Protein AF-A0A2V9ZFT3-F1 (afdb_monomer)

Solvent-accessible surface area (backbone atoms only — not comparable to full-atom values): 4868 Å² total; per-residue (Å²):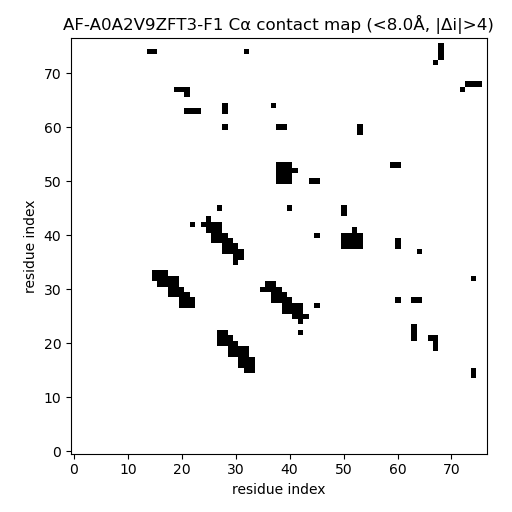 137,90,84,84,83,80,66,100,72,77,67,86,66,62,96,54,62,56,73,54,71,51,70,80,83,60,37,32,37,38,32,33,44,78,77,70,48,71,37,20,28,50,53,97,49,55,87,47,82,87,55,64,48,30,88,83,38,50,71,57,40,50,53,48,52,49,51,51,40,73,75,41,60,81,73,77,115

pLDDT: mean 82.14, std 15.99, range [41.53, 94.81]

Foldseek 3Di:
DDDDDDPPPPPPDPPQADKDWDDPPQWIWIAHSVVRDIAIGGPVCVVVPPDGCCVVPVVVNVVRVVVRCVVVVVSPD

Secondary structure (DSSP, 8-state):
-------TT-----TTSSEEEEE-SSEEEEEETTTTEEEEEEGGGTT-TT---TTT-HHHHHHHHHHHHHH-GGGG-

Mean predicted aligned error: 8.45 Å

Nearest PDB structures (foldseek):
  6ust-assembly1_D-3  TM=8.238E-01  e=3.982E-02  Hungatella hathewayi
  7stv-assembly1_A-2  TM=8.199E-01  e=6.662E-02  Pedobacter yulinensis
  7all-assembly1_A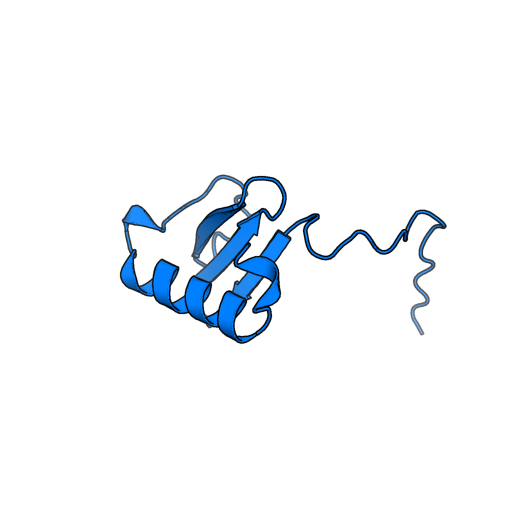AA  TM=7.995E-01  e=6.247E-02  Bacteroides thetaiotaomicron VPI-5482
  7stt-assembly1_A  TM=8.150E-01  e=1.640E-01  Pedobacter yulinensis
  6uss-assembly1_B  TM=8.130E-01  e=1.640E-01  Bacteroides fragilis CAG:558

Sequence (77 aa):
AFTQYFENNSRFRPLHHGTVGVIDGSYQYVIDLETNKGSLRPLNEAQIWNIDRSAENPARAEALRAAIYSRFPELKH

Structure (mmCIF, N/CA/C/O backbone):
data_AF-A0A2V9ZFT3-F1
#
_entry.id   AF-A0A2V9ZFT3-F1
#
loop_
_atom_site.group_PDB
_atom_site.id
_atom_site.type_symbol
_atom_site.label_atom_id
_atom_site.label_alt_id
_atom_site.label_comp_id
_atom_site.label_asym_id
_atom_site.label_entity_id
_atom_site.label_seq_id
_atom_site.pdbx_PDB_ins_code
_atom_site.Cartn_x
_atom_site.Cartn_y
_atom_site.Cartn_z
_atom_site.occupancy
_atom_site.B_iso_or_equiv
_atom_site.auth_seq_id
_atom_site.auth_comp_id
_atom_site.auth_asym_id
_atom_site.auth_atom_id
_atom_site.pdbx_PDB_model_num
ATOM 1 N N . ALA A 1 1 ? 17.128 -14.049 25.983 1.00 46.59 1 ALA A N 1
ATOM 2 C CA . ALA A 1 1 ? 15.826 -13.381 25.784 1.00 46.59 1 ALA A CA 1
ATOM 3 C C . ALA A 1 1 ? 16.093 -11.903 25.522 1.00 46.59 1 ALA A C 1
ATOM 5 O O . ALA A 1 1 ? 16.941 -11.351 26.210 1.00 46.59 1 ALA A O 1
ATOM 6 N N . PHE A 1 2 ? 15.463 -11.300 24.511 1.00 41.53 2 PHE A N 1
ATOM 7 C CA . PHE A 1 2 ? 15.577 -9.864 24.228 1.00 41.53 2 PHE A CA 1
ATOM 8 C C . PHE A 1 2 ? 14.313 -9.175 24.745 1.00 41.53 2 PHE A C 1
ATOM 10 O O . PHE A 1 2 ? 13.210 -9.585 24.391 1.00 41.53 2 PHE A O 1
ATOM 17 N N . THR A 1 3 ? 14.481 -8.170 25.601 1.00 49.31 3 THR A N 1
ATOM 18 C CA . THR A 1 3 ? 13.381 -7.393 26.179 1.00 49.31 3 THR A CA 1
ATOM 19 C C . THR A 1 3 ? 13.454 -5.984 25.610 1.00 49.31 3 THR A C 1
ATOM 21 O O . THR A 1 3 ? 14.402 -5.253 25.890 1.00 49.31 3 THR A O 1
ATOM 24 N N . GLN A 1 4 ? 12.467 -5.616 24.795 1.00 50.53 4 GLN A N 1
ATOM 25 C CA . GLN A 1 4 ? 12.308 -4.263 24.273 1.00 50.53 4 GLN A CA 1
ATOM 26 C C . GLN A 1 4 ? 11.380 -3.481 25.205 1.00 50.53 4 GLN A C 1
ATOM 28 O O . GLN A 1 4 ? 10.233 -3.869 25.417 1.00 50.53 4 GLN A O 1
ATOM 33 N N . TYR A 1 5 ? 11.881 -2.383 25.767 1.00 56.47 5 TYR A N 1
ATOM 34 C CA . TYR A 1 5 ? 11.086 -1.455 26.564 1.00 56.47 5 TYR A CA 1
ATOM 35 C C . TYR A 1 5 ? 10.546 -0.367 25.635 1.00 56.47 5 TYR A C 1
ATOM 37 O O . TYR A 1 5 ? 11.319 0.389 25.049 1.00 56.47 5 TYR A O 1
ATOM 45 N N . PHE A 1 6 ? 9.226 -0.306 25.463 1.00 51.59 6 PHE A N 1
ATOM 46 C CA . PHE A 1 6 ? 8.589 0.799 24.753 1.00 51.59 6 PHE A CA 1
ATOM 47 C C . PHE A 1 6 ? 8.461 1.988 25.712 1.00 51.59 6 PHE A C 1
ATOM 49 O O . PHE A 1 6 ? 7.860 1.862 26.778 1.00 51.59 6 PHE A O 1
ATOM 56 N N . GLU A 1 7 ? 9.037 3.137 25.351 1.00 50.72 7 GLU A N 1
ATOM 57 C CA . GLU A 1 7 ? 8.832 4.381 26.095 1.00 50.7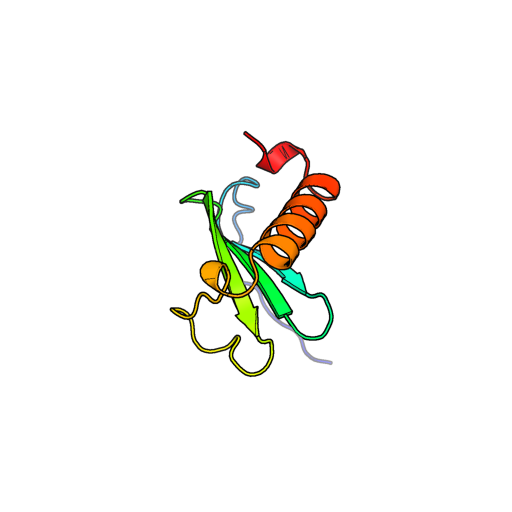2 7 GLU A CA 1
ATOM 58 C C . GLU A 1 7 ? 7.350 4.791 26.089 1.00 50.72 7 GLU A C 1
ATOM 60 O O . GLU A 1 7 ? 6.585 4.449 25.179 1.00 50.72 7 GLU A O 1
ATOM 65 N N . ASN A 1 8 ? 6.960 5.575 27.100 1.00 51.44 8 ASN A N 1
ATOM 66 C CA . ASN A 1 8 ? 5.612 6.097 27.361 1.00 51.44 8 ASN A CA 1
ATOM 67 C C . ASN A 1 8 ? 5.147 7.148 26.319 1.00 51.44 8 ASN A C 1
ATOM 69 O O . ASN A 1 8 ? 4.550 8.165 26.654 1.00 51.44 8 ASN A O 1
ATOM 73 N N . ASN A 1 9 ? 5.460 6.915 25.044 1.00 48.84 9 ASN A N 1
ATOM 74 C CA . ASN A 1 9 ? 5.021 7.657 23.865 1.00 48.84 9 ASN A CA 1
ATOM 75 C C . ASN A 1 9 ? 4.129 6.809 22.944 1.00 48.84 9 ASN A C 1
ATOM 77 O O . ASN A 1 9 ? 3.663 7.307 21.919 1.00 48.84 9 ASN A O 1
ATOM 81 N N . SER A 1 10 ? 3.838 5.555 23.313 1.00 47.12 10 SER A N 1
ATOM 82 C CA . SER A 1 10 ? 2.872 4.699 22.609 1.00 47.12 10 SER A CA 1
ATOM 83 C C . SER A 1 10 ? 1.434 5.143 22.887 1.00 47.12 10 SER A C 1
ATOM 85 O O . SER A 1 10 ? 0.626 4.415 23.458 1.00 47.12 10 SER A O 1
ATOM 87 N N . ARG A 1 11 ? 1.088 6.368 22.484 1.00 51.50 11 ARG A N 1
ATOM 88 C CA . ARG A 1 11 ? -0.311 6.712 22.247 1.00 51.50 11 ARG A CA 1
ATOM 89 C C . ARG A 1 11 ? -0.714 5.973 20.985 1.00 51.50 11 ARG A C 1
ATOM 91 O O . ARG A 1 11 ? -0.163 6.248 19.920 1.00 51.50 11 ARG A O 1
ATOM 98 N N . PHE A 1 12 ? -1.646 5.036 21.118 1.00 52.16 12 PHE A N 1
ATOM 99 C CA . PHE A 1 12 ? -2.319 4.430 19.977 1.00 52.16 12 PHE A CA 1
ATOM 100 C C . PHE A 1 12 ? -2.970 5.577 19.200 1.00 52.16 12 PHE A C 1
ATOM 102 O O . PHE A 1 12 ? -3.956 6.164 19.650 1.00 52.16 12 PHE A O 1
ATOM 109 N N . ARG A 1 13 ? -2.328 6.013 18.112 1.00 53.62 13 ARG A N 1
ATOM 110 C CA . ARG A 1 13 ? -2.885 7.077 17.284 1.00 53.62 13 ARG A CA 1
ATOM 111 C C . ARG A 1 13 ? -4.104 6.507 16.553 1.00 53.62 13 ARG A C 1
ATOM 113 O O . ARG A 1 13 ? -4.125 5.306 16.274 1.00 53.62 13 ARG A O 1
ATOM 120 N N . PRO A 1 14 ? -5.122 7.333 16.265 1.00 60.97 14 PRO A N 1
ATOM 121 C CA . PRO A 1 14 ? -6.223 6.929 15.405 1.00 60.97 14 PRO A CA 1
ATOM 122 C C . PRO A 1 14 ? -5.697 6.291 14.120 1.00 60.97 14 PRO A C 1
ATOM 124 O O . PRO A 1 14 ? -4.619 6.655 13.648 1.00 60.97 14 PRO A O 1
ATOM 127 N N . LEU A 1 15 ? -6.492 5.394 13.541 1.00 65.31 15 LEU A N 1
ATOM 128 C CA . LEU A 1 15 ? -6.165 4.591 12.358 1.00 65.31 15 LEU A CA 1
ATOM 129 C C . LEU A 1 15 ? -5.717 5.414 11.129 1.00 65.31 15 LEU A C 1
ATOM 131 O O . LEU A 1 15 ? -5.215 4.837 10.181 1.00 65.31 15 LEU A O 1
ATOM 135 N N . HIS A 1 16 ? -5.849 6.745 11.170 1.00 70.81 16 HIS A N 1
ATOM 136 C CA . HIS A 1 16 ? -5.491 7.712 10.127 1.00 70.81 16 HIS A CA 1
ATOM 137 C C . HIS A 1 16 ? -4.102 8.360 10.291 1.00 70.81 16 HIS A C 1
ATOM 139 O O . HIS A 1 16 ? -3.798 9.325 9.599 1.00 70.81 16 HIS A O 1
ATOM 145 N N . HIS A 1 17 ? -3.255 7.887 11.210 1.00 80.06 17 HIS A N 1
ATOM 146 C CA . HIS A 1 17 ? -1.904 8.432 11.377 1.00 80.06 17 HIS A CA 1
ATOM 147 C C . HIS A 1 17 ? -0.816 7.430 11.007 1.00 80.06 17 HIS A C 1
ATOM 149 O O . HIS A 1 17 ? -0.827 6.285 11.457 1.00 80.06 17 HIS A O 1
ATOM 155 N N . GLY A 1 18 ? 0.189 7.915 10.277 1.00 84.56 18 GLY A N 1
ATOM 156 C CA . GLY A 1 18 ? 1.370 7.149 9.896 1.00 84.56 18 GLY A CA 1
ATOM 157 C C . GLY A 1 18 ? 1.278 6.594 8.480 1.00 84.56 18 GLY A C 1
ATOM 158 O O . GLY A 1 18 ? 0.785 7.258 7.572 1.00 84.56 18 GLY A O 1
ATOM 159 N N . THR A 1 19 ? 1.796 5.383 8.286 1.00 88.38 19 THR A N 1
ATOM 160 C CA . THR A 1 19 ? 1.821 4.725 6.978 1.00 88.38 19 THR A CA 1
ATOM 161 C C . THR A 1 19 ? 1.274 3.311 7.076 1.00 88.38 19 THR A C 1
ATOM 163 O O . THR A 1 19 ? 1.504 2.605 8.059 1.00 88.38 19 THR A O 1
ATOM 166 N N . VAL A 1 20 ? 0.567 2.886 6.036 1.00 89.88 20 VAL A N 1
ATOM 167 C CA . VAL A 1 20 ? 0.149 1.496 5.844 1.00 89.88 20 VAL A CA 1
ATOM 168 C C . VAL A 1 20 ? 0.711 1.009 4.522 1.00 89.88 20 VAL A C 1
ATOM 170 O O . VAL A 1 20 ? 0.751 1.761 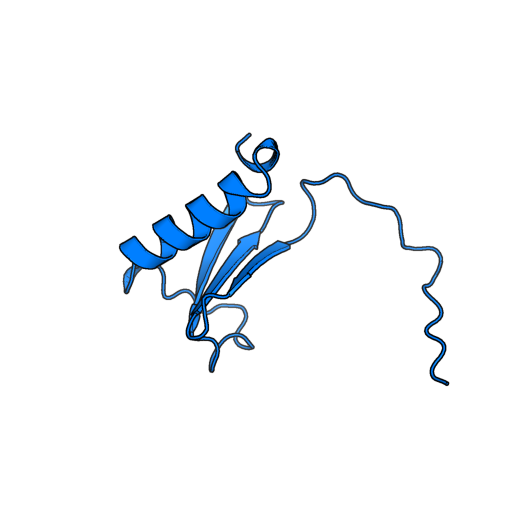3.552 1.00 89.88 20 VAL A O 1
ATOM 173 N N . GLY A 1 21 ? 1.150 -0.242 4.455 1.00 91.56 21 GLY A N 1
ATOM 174 C CA . GLY A 1 21 ? 1.647 -0.785 3.204 1.00 91.56 21 GLY A CA 1
ATOM 175 C C . GLY A 1 21 ? 1.424 -2.275 3.052 1.00 91.56 21 GLY A C 1
ATOM 176 O O . GLY A 1 21 ? 1.189 -2.994 4.021 1.00 91.56 21 GLY A O 1
ATOM 177 N N . VAL A 1 22 ? 1.506 -2.722 1.805 1.00 93.44 22 VAL A N 1
ATOM 178 C CA . VAL A 1 22 ? 1.398 -4.123 1.400 1.00 93.44 22 VAL A CA 1
ATOM 179 C C . VAL A 1 22 ? 2.578 -4.474 0.504 1.00 93.44 22 VAL A C 1
ATOM 181 O O . VAL A 1 22 ? 3.058 -3.633 -0.255 1.00 93.44 22 VAL A O 1
ATOM 184 N N . ILE A 1 23 ? 3.055 -5.710 0.613 1.00 93.19 23 ILE A N 1
ATOM 185 C CA . ILE A 1 23 ? 4.163 -6.244 -0.180 1.00 93.19 23 ILE A CA 1
ATOM 186 C C . ILE A 1 23 ? 3.636 -7.440 -0.975 1.00 93.19 23 ILE A C 1
ATOM 188 O O . ILE A 1 23 ? 3.013 -8.326 -0.393 1.00 93.19 23 ILE A O 1
ATOM 192 N N . ASP A 1 24 ? 3.896 -7.477 -2.282 1.00 88.31 24 ASP A N 1
ATOM 193 C CA . ASP A 1 24 ? 3.504 -8.577 -3.185 1.00 88.31 24 ASP A CA 1
ATOM 194 C C . ASP A 1 24 ? 4.688 -9.449 -3.636 1.00 88.31 24 ASP A C 1
ATOM 196 O O . ASP A 1 24 ? 4.613 -10.194 -4.610 1.00 88.31 24 ASP A O 1
ATOM 200 N N . GLY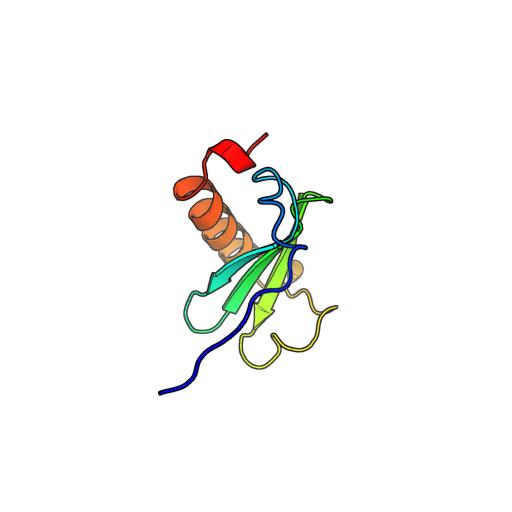 A 1 25 ? 5.794 -9.355 -2.898 1.00 88.44 25 GLY A N 1
ATOM 201 C CA . GLY A 1 25 ? 7.037 -10.088 -3.117 1.00 88.44 25 GLY A CA 1
ATOM 202 C C . GLY A 1 25 ? 8.089 -9.250 -3.835 1.00 88.44 25 GLY A C 1
ATOM 203 O O . GLY A 1 25 ? 9.215 -9.158 -3.355 1.00 88.44 25 GLY A O 1
ATOM 204 N N . SER A 1 26 ? 7.734 -8.601 -4.946 1.00 92.38 26 SER A N 1
ATOM 205 C CA . SER A 1 26 ? 8.677 -7.765 -5.711 1.00 92.38 26 SER A CA 1
ATOM 206 C C . SER A 1 26 ? 8.466 -6.271 -5.503 1.00 92.38 26 SER A C 1
ATOM 208 O O . SER A 1 26 ? 9.398 -5.496 -5.714 1.00 92.38 26 SER A O 1
ATOM 210 N N . TYR A 1 27 ? 7.268 -5.860 -5.091 1.00 93.62 27 TYR A N 1
ATOM 211 C CA . TYR A 1 27 ? 6.924 -4.468 -4.861 1.00 93.62 27 TYR A CA 1
ATOM 212 C C . TYR A 1 27 ? 6.298 -4.282 -3.486 1.00 93.62 27 TYR A C 1
ATOM 214 O O . TYR A 1 27 ? 5.681 -5.177 -2.910 1.00 93.62 27 TYR A O 1
ATOM 222 N N . GLN A 1 28 ? 6.459 -3.071 -2.978 1.00 93.88 28 GLN A N 1
ATOM 223 C CA . GLN A 1 28 ? 5.777 -2.547 -1.818 1.00 93.88 28 GLN A CA 1
ATOM 224 C C . GLN A 1 28 ? 4.924 -1.364 -2.267 1.00 93.88 28 GLN A C 1
ATOM 226 O O . GLN A 1 28 ? 5.411 -0.470 -2.955 1.00 93.88 28 GLN A O 1
ATOM 231 N N . TYR A 1 29 ? 3.666 -1.328 -1.848 1.00 94.19 29 TYR A N 1
ATOM 232 C CA . TYR A 1 29 ? 2.834 -0.136 -1.952 1.00 94.19 29 TYR A CA 1
ATOM 233 C C . TYR A 1 29 ? 2.609 0.429 -0.558 1.00 94.19 29 TYR A C 1
ATOM 235 O O . TYR A 1 29 ? 2.248 -0.324 0.345 1.00 94.19 29 TYR A O 1
ATOM 243 N N . VAL A 1 30 ? 2.841 1.727 -0.374 1.00 92.25 30 VAL A N 1
ATOM 244 C CA . VAL A 1 30 ? 2.692 2.416 0.915 1.00 92.25 30 VAL A CA 1
ATOM 245 C C . VAL A 1 30 ? 1.780 3.615 0.738 1.00 92.25 30 VAL A C 1
ATOM 247 O O . VAL A 1 30 ? 1.985 4.394 -0.185 1.00 92.25 30 VAL A O 1
ATOM 250 N N . ILE A 1 31 ? 0.805 3.768 1.628 1.00 91.62 31 ILE A N 1
ATOM 251 C CA . ILE A 1 31 ? -0.058 4.939 1.741 1.00 91.62 31 ILE A CA 1
ATOM 252 C C . ILE A 1 31 ? 0.362 5.710 2.986 1.00 91.62 31 ILE A C 1
ATOM 254 O O . ILE A 1 31 ? 0.395 5.156 4.087 1.00 91.62 31 ILE A O 1
ATOM 258 N N . ASP A 1 32 ? 0.675 6.985 2.802 1.00 90.12 32 ASP A N 1
ATOM 259 C CA . ASP A 1 32 ? 0.756 7.961 3.877 1.00 90.12 32 ASP A CA 1
ATOM 260 C C . ASP A 1 32 ? -0.667 8.361 4.270 1.00 90.12 32 ASP A C 1
ATOM 262 O O . ASP A 1 32 ? -1.418 8.892 3.455 1.00 90.12 32 ASP A O 1
ATOM 266 N N . LEU A 1 33 ? -1.059 8.044 5.500 1.00 88.69 33 LEU A N 1
ATOM 267 C CA . LEU A 1 33 ? -2.432 8.198 5.980 1.00 88.69 33 LEU A CA 1
ATOM 268 C C . LEU A 1 33 ? -2.784 9.652 6.307 1.00 88.69 33 LEU A C 1
ATOM 270 O O . LEU A 1 33 ? -3.959 10.004 6.329 1.00 88.69 33 LEU A O 1
ATOM 274 N N . GLU A 1 34 ? -1.777 10.503 6.514 1.00 88.25 34 GLU A N 1
ATOM 275 C CA . GLU A 1 34 ? -1.974 11.925 6.805 1.00 88.25 34 GLU A CA 1
ATOM 276 C C . GLU A 1 34 ? -2.240 12.722 5.519 1.00 88.25 34 GLU A C 1
ATOM 278 O O . GLU A 1 34 ? -3.023 13.670 5.516 1.00 88.25 34 GLU A O 1
ATOM 283 N N . THR A 1 35 ? -1.616 12.327 4.407 1.00 88.19 35 THR A N 1
ATOM 284 C CA . THR A 1 35 ? -1.750 12.980 3.092 1.00 88.19 35 THR A CA 1
ATOM 285 C C . THR A 1 35 ? -2.600 12.194 2.094 1.00 88.19 35 THR A C 1
ATOM 287 O O . THR A 1 35 ? -2.900 12.704 1.012 1.00 88.19 35 THR A O 1
ATOM 290 N N . ASN A 1 36 ? -2.961 10.954 2.434 1.00 86.81 36 ASN A N 1
ATOM 291 C CA . ASN A 1 36 ? -3.591 9.957 1.566 1.00 86.81 36 ASN A CA 1
ATOM 292 C C . ASN A 1 36 ? -2.824 9.717 0.248 1.00 86.81 36 ASN A C 1
ATOM 294 O O . ASN A 1 36 ? -3.403 9.364 -0.782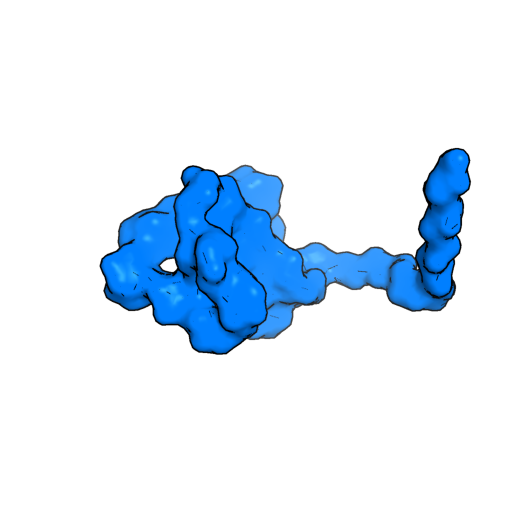 1.00 86.81 36 ASN A O 1
ATOM 298 N N . LYS A 1 37 ? -1.505 9.948 0.253 1.00 90.25 37 LYS A N 1
ATOM 299 C CA . LYS A 1 37 ? -0.645 9.738 -0.914 1.00 90.25 37 LYS A CA 1
ATOM 300 C C . LYS A 1 37 ? -0.077 8.331 -0.888 1.00 90.25 37 LYS A C 1
ATOM 302 O O . LYS A 1 37 ? 0.546 7.921 0.088 1.00 90.25 37 LYS A O 1
ATOM 307 N N . GLY A 1 38 ? -0.284 7.608 -1.982 1.00 91.56 38 GLY A N 1
ATOM 308 C CA . GLY A 1 38 ? 0.277 6.283 -2.191 1.00 91.56 38 GLY A CA 1
ATOM 309 C C . GLY A 1 38 ? 1.540 6.327 -3.042 1.00 91.56 38 GLY A C 1
ATOM 310 O O . GLY A 1 38 ? 1.639 7.136 -3.962 1.00 91.56 38 GLY A O 1
ATOM 311 N N . SER A 1 39 ? 2.489 5.441 -2.764 1.00 94.12 39 SER A N 1
ATOM 312 C CA . SER A 1 39 ? 3.690 5.260 -3.578 1.00 94.12 39 SER A CA 1
ATOM 313 C C . SER A 1 39 ? 4.004 3.781 -3.747 1.00 94.12 39 SER A C 1
ATOM 315 O O . SER A 1 39 ? 3.991 3.013 -2.782 1.00 94.12 39 SER A O 1
ATOM 317 N N . LEU A 1 40 ? 4.313 3.391 -4.982 1.00 94.25 40 LEU A N 1
ATOM 318 C CA . LEU A 1 40 ? 4.726 2.041 -5.341 1.00 94.25 40 LEU A CA 1
ATOM 319 C C . LEU A 1 40 ? 6.247 2.002 -5.447 1.00 94.25 40 LEU A C 1
ATOM 321 O O . LEU A 1 40 ? 6.846 2.792 -6.173 1.00 94.25 40 LEU A O 1
ATOM 325 N N . ARG A 1 41 ? 6.881 1.055 -4.765 1.00 93.62 41 ARG A N 1
ATOM 326 C CA . ARG A 1 41 ? 8.337 0.922 -4.716 1.00 93.62 41 ARG A CA 1
ATOM 327 C C . ARG A 1 41 ? 8.741 -0.513 -5.027 1.00 93.62 41 ARG A C 1
ATOM 329 O O . ARG A 1 41 ? 8.146 -1.431 -4.466 1.00 93.62 41 ARG A O 1
ATOM 336 N N . PRO A 1 42 ? 9.738 -0.740 -5.891 1.00 93.56 42 PRO A N 1
ATOM 337 C CA . PRO A 1 42 ? 10.416 -2.026 -5.963 1.00 93.56 42 PRO A CA 1
ATOM 338 C C . PRO A 1 42 ? 11.019 -2.377 -4.597 1.00 93.56 42 PRO A C 1
ATOM 340 O O . PRO A 1 42 ? 11.567 -1.508 -3.920 1.00 93.56 42 PRO A O 1
ATOM 343 N N . LEU A 1 43 ? 10.929 -3.638 -4.172 1.00 91.50 43 LEU A N 1
ATOM 344 C CA . LEU A 1 43 ? 11.364 -4.044 -2.831 1.00 91.50 43 LEU A CA 1
ATOM 345 C C . LEU A 1 43 ? 12.882 -3.878 -2.625 1.00 91.50 43 LEU A C 1
ATOM 347 O O . LEU A 1 43 ? 13.325 -3.556 -1.527 1.00 91.50 43 LEU A O 1
ATOM 351 N N . ASN A 1 44 ? 13.676 -4.031 -3.688 1.00 92.25 44 ASN A N 1
ATOM 352 C CA . ASN A 1 44 ? 15.124 -3.772 -3.703 1.00 92.25 44 ASN A CA 1
ATOM 353 C C . ASN A 1 44 ? 15.492 -2.278 -3.558 1.00 92.25 44 ASN A C 1
ATOM 355 O O . ASN A 1 44 ? 16.652 -1.951 -3.305 1.00 92.25 44 ASN A O 1
ATOM 359 N N . GLU A 1 45 ? 14.520 -1.382 -3.730 1.00 90.62 45 GLU A N 1
ATOM 360 C CA . GLU A 1 45 ? 14.668 0.075 -3.649 1.00 90.62 45 GLU A CA 1
ATOM 361 C C . GLU A 1 45 ? 13.789 0.680 -2.538 1.00 90.62 45 GLU A C 1
ATOM 363 O O . GLU A 1 45 ? 13.712 1.901 -2.406 1.00 90.62 45 GLU A O 1
ATOM 368 N N . ALA A 1 46 ? 13.142 -0.146 -1.706 1.00 86.31 46 ALA A N 1
ATOM 369 C CA . ALA A 1 46 ? 12.181 0.290 -0.690 1.00 86.31 46 ALA A CA 1
ATOM 370 C C . ALA A 1 46 ? 12.778 1.246 0.363 1.00 86.31 46 ALA A C 1
ATOM 372 O O . ALA A 1 46 ? 12.064 2.080 0.924 1.00 86.31 46 ALA A O 1
ATOM 373 N N . GLN A 1 47 ? 14.092 1.166 0.591 1.00 87.00 47 GLN A N 1
ATOM 374 C CA . GLN A 1 47 ? 14.863 2.068 1.449 1.00 87.00 47 GLN A CA 1
ATOM 375 C C . GLN A 1 47 ? 14.930 3.511 0.923 1.00 87.00 47 GLN A C 1
ATOM 377 O O . GLN A 1 47 ? 15.221 4.433 1.685 1.00 87.00 47 GLN A O 1
ATOM 382 N N . ILE A 1 48 ? 14.678 3.731 -0.370 1.00 88.06 48 ILE A N 1
ATOM 383 C CA . ILE A 1 48 ? 14.701 5.056 -0.989 1.00 88.06 48 ILE A CA 1
ATOM 384 C C . ILE A 1 48 ? 13.339 5.709 -0.753 1.00 88.06 48 ILE A C 1
ATOM 386 O O . ILE A 1 48 ? 12.371 5.455 -1.463 1.00 88.06 48 ILE A O 1
ATOM 390 N N . TRP A 1 49 ? 13.252 6.574 0.256 1.00 75.06 49 TRP A N 1
ATOM 391 C CA . TRP A 1 49 ? 11.970 7.127 0.707 1.00 75.06 49 TRP A CA 1
ATOM 392 C C . TRP A 1 49 ? 11.198 7.915 -0.363 1.00 75.06 49 TRP A C 1
ATOM 394 O O . TRP A 1 49 ? 9.973 7.913 -0.363 1.00 75.06 49 TRP A O 1
ATOM 404 N N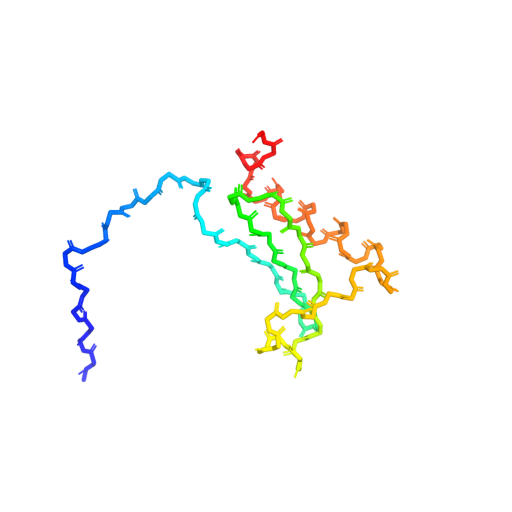 . ASN A 1 50 ? 11.895 8.562 -1.296 1.00 84.50 50 ASN A N 1
ATOM 405 C CA . ASN A 1 50 ? 11.273 9.418 -2.311 1.00 84.50 50 ASN A CA 1
ATOM 406 C C . ASN A 1 50 ? 11.035 8.710 -3.649 1.00 84.50 50 ASN A C 1
ATOM 408 O O . ASN A 1 50 ? 10.725 9.374 -4.637 1.00 84.50 50 ASN A O 1
ATOM 412 N N . ILE A 1 51 ? 11.215 7.388 -3.713 1.00 88.81 51 ILE A N 1
ATOM 413 C CA . ILE A 1 51 ? 10.943 6.655 -4.943 1.00 88.81 51 ILE A CA 1
ATOM 414 C C . ILE A 1 51 ? 9.449 6.367 -5.071 1.00 88.81 51 ILE A C 1
ATOM 416 O O . ILE A 1 51 ? 8.799 5.898 -4.131 1.00 88.81 51 ILE A O 1
ATOM 420 N N . ASP A 1 52 ? 8.920 6.645 -6.256 1.00 92.50 52 ASP A N 1
ATOM 421 C CA . ASP A 1 52 ? 7.575 6.261 -6.647 1.00 92.50 52 ASP A CA 1
ATOM 422 C C . ASP A 1 52 ? 7.579 5.802 -8.106 1.00 92.50 52 ASP A C 1
ATOM 424 O O . ASP A 1 52 ? 7.869 6.562 -9.028 1.00 92.50 52 ASP A O 1
ATOM 428 N N . ARG A 1 53 ? 7.274 4.522 -8.301 1.00 93.00 53 ARG A N 1
ATOM 429 C CA . ARG A 1 53 ? 7.169 3.844 -9.596 1.00 93.00 53 ARG A CA 1
ATOM 430 C C . ARG A 1 53 ? 5.712 3.570 -9.966 1.00 93.00 53 ARG A C 1
ATOM 432 O O . ARG A 1 53 ? 5.445 2.786 -10.875 1.00 93.00 53 ARG A O 1
ATOM 439 N N . SER A 1 54 ? 4.754 4.211 -9.289 1.00 92.19 54 SER A N 1
ATOM 440 C CA . SER A 1 54 ? 3.323 4.032 -9.576 1.00 92.19 54 SER A CA 1
ATOM 441 C C . SER A 1 54 ? 2.977 4.401 -11.019 1.00 92.19 54 SER A C 1
ATOM 443 O O . SER A 1 54 ? 2.154 3.730 -11.632 1.00 92.19 54 SER A O 1
ATOM 445 N N . ALA A 1 55 ? 3.642 5.412 -11.590 1.00 92.00 55 ALA A N 1
ATOM 446 C CA . ALA A 1 55 ? 3.447 5.816 -12.985 1.00 92.00 55 ALA A CA 1
ATOM 447 C C . ALA A 1 55 ? 3.915 4.754 -13.998 1.00 92.00 55 ALA A C 1
ATOM 449 O O . ALA A 1 55 ? 3.353 4.649 -15.084 1.00 92.00 55 ALA A O 1
ATOM 450 N N . GLU A 1 56 ? 4.919 3.951 -13.643 1.00 93.12 56 GLU A N 1
ATOM 451 C CA . GLU A 1 56 ? 5.446 2.883 -14.501 1.00 93.12 56 GLU A CA 1
ATOM 452 C C . GLU A 1 56 ? 4.590 1.614 -14.427 1.00 93.12 56 GLU A C 1
ATOM 454 O O . GLU A 1 56 ? 4.547 0.836 -15.378 1.00 93.12 56 GLU A O 1
ATOM 459 N N . ASN A 1 57 ? 3.901 1.396 -13.302 1.00 92.25 57 ASN A N 1
ATOM 460 C CA . ASN A 1 57 ? 3.076 0.211 -13.069 1.00 92.25 57 ASN A CA 1
ATOM 461 C C . ASN A 1 57 ? 1.731 0.556 -12.394 1.00 92.25 57 ASN A C 1
ATOM 463 O O . ASN A 1 57 ? 1.449 0.100 -11.278 1.00 92.25 57 ASN A O 1
ATOM 467 N N . PRO A 1 58 ? 0.857 1.328 -13.069 1.00 94.06 58 PRO A N 1
ATOM 468 C CA . PRO A 1 58 ? -0.375 1.837 -12.465 1.00 94.06 58 PRO A CA 1
ATOM 469 C C . PRO A 1 58 ? -1.347 0.717 -12.078 1.00 94.06 58 PRO A C 1
ATOM 471 O O . PRO A 1 58 ? -1.972 0.775 -11.022 1.00 94.06 58 PRO A O 1
ATOM 474 N N . ALA A 1 59 ? -1.426 -0.353 -12.876 1.00 93.94 59 ALA A N 1
ATOM 475 C CA . ALA A 1 59 ? -2.287 -1.500 -12.581 1.00 93.94 59 ALA A CA 1
ATOM 476 C C . ALA A 1 59 ? -1.887 -2.214 -11.278 1.00 93.94 59 ALA A C 1
ATOM 478 O O . ALA A 1 59 ? -2.749 -2.620 -10.500 1.00 93.94 59 ALA A O 1
ATOM 479 N N . ARG A 1 60 ? -0.579 -2.340 -11.014 1.00 94.12 60 ARG A N 1
ATOM 480 C CA . ARG A 1 60 ? -0.074 -2.943 -9.775 1.00 94.12 60 ARG A CA 1
ATOM 481 C C . ARG A 1 60 ? -0.315 -2.027 -8.581 1.00 94.12 60 ARG A C 1
ATOM 483 O O . ARG A 1 60 ? -0.769 -2.506 -7.549 1.00 94.12 60 ARG A O 1
ATOM 490 N N . ALA A 1 61 ? -0.064 -0.726 -8.734 1.00 94.25 61 ALA A N 1
ATOM 491 C CA . ALA A 1 61 ? -0.358 0.256 -7.694 1.00 94.25 61 ALA A CA 1
ATOM 492 C C . ALA A 1 61 ? -1.836 0.194 -7.269 1.00 94.25 61 ALA A C 1
ATOM 494 O O . ALA A 1 61 ? -2.125 0.079 -6.081 1.00 94.25 61 ALA A O 1
ATOM 495 N N . GLU A 1 62 ? -2.767 0.168 -8.228 1.00 94.00 62 GLU A N 1
ATOM 496 C CA . GLU A 1 62 ? -4.201 0.052 -7.939 1.00 94.00 62 GLU A CA 1
ATOM 497 C C . GLU A 1 62 ? -4.579 -1.284 -7.290 1.00 94.00 62 GLU A C 1
ATOM 499 O O . GLU A 1 62 ? -5.339 -1.298 -6.322 1.00 94.00 62 GLU A O 1
ATOM 504 N N . ALA A 1 63 ? -4.027 -2.408 -7.760 1.00 94.81 63 ALA A N 1
ATOM 505 C CA . ALA A 1 63 ? -4.299 -3.718 -7.167 1.00 94.81 63 ALA A CA 1
ATOM 506 C C . ALA A 1 63 ? -3.854 -3.791 -5.695 1.00 94.81 63 ALA A C 1
ATOM 508 O O . ALA A 1 63 ? -4.594 -4.275 -4.836 1.00 94.81 63 ALA A O 1
ATOM 509 N N . LEU A 1 64 ? -2.667 -3.265 -5.386 1.00 93.81 64 LEU A N 1
ATOM 510 C CA . LEU A 1 64 ? -2.133 -3.232 -4.024 1.00 93.81 64 LEU A CA 1
ATOM 511 C C . LEU A 1 64 ? -2.880 -2.237 -3.136 1.00 93.81 64 LEU A C 1
ATOM 513 O O . LEU A 1 64 ? -3.181 -2.541 -1.982 1.00 93.81 64 LEU A O 1
ATOM 517 N N . ARG A 1 65 ? -3.269 -1.085 -3.684 1.00 93.56 65 ARG A N 1
ATOM 518 C CA . ARG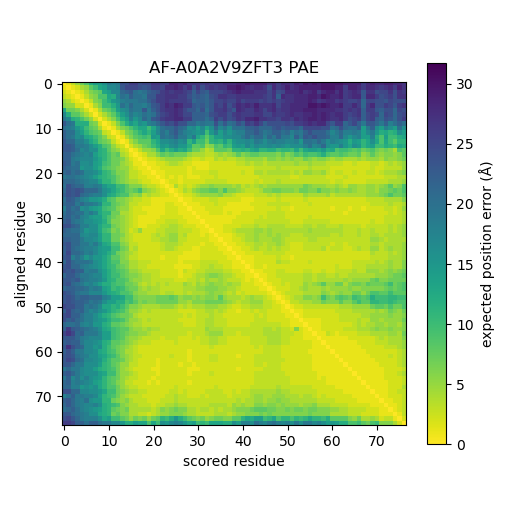 A 1 65 ? -4.141 -0.129 -2.999 1.00 93.56 65 ARG A CA 1
ATOM 519 C C . ARG A 1 65 ? -5.492 -0.754 -2.644 1.00 93.56 65 ARG A C 1
ATOM 521 O O . ARG A 1 65 ? -5.951 -0.634 -1.509 1.00 93.56 65 ARG A O 1
ATOM 528 N N . ALA A 1 66 ? -6.106 -1.473 -3.580 1.00 93.06 66 ALA A N 1
ATOM 529 C CA . ALA A 1 66 ? -7.351 -2.195 -3.341 1.00 93.06 66 ALA A CA 1
ATOM 530 C C . ALA A 1 66 ? -7.189 -3.283 -2.268 1.00 93.06 66 ALA A C 1
ATOM 532 O O . ALA A 1 66 ? -8.079 -3.446 -1.435 1.00 93.06 66 ALA A O 1
ATOM 533 N N . ALA A 1 67 ? -6.050 -3.983 -2.234 1.00 93.00 67 ALA A N 1
ATOM 534 C CA . ALA A 1 67 ? -5.751 -4.960 -1.189 1.00 93.00 67 ALA A CA 1
ATOM 535 C C . ALA A 1 67 ? -5.678 -4.314 0.207 1.00 93.00 67 ALA A C 1
ATOM 537 O O . ALA A 1 67 ? -6.229 -4.867 1.161 1.00 93.00 67 ALA A O 1
ATOM 538 N N . ILE A 1 68 ? -5.074 -3.123 0.324 1.00 90.94 68 ILE A N 1
ATOM 539 C CA . ILE A 1 68 ? -5.058 -2.356 1.580 1.00 90.94 68 ILE A CA 1
ATOM 540 C C . ILE A 1 68 ? -6.487 -2.023 2.015 1.00 90.94 68 ILE A C 1
ATOM 542 O O . ILE A 1 68 ? -6.865 -2.354 3.136 1.00 90.94 68 ILE A O 1
ATOM 546 N N . TYR A 1 69 ? -7.311 -1.448 1.137 1.00 91.25 69 TYR A N 1
ATOM 547 C CA . TYR A 1 69 ? -8.689 -1.085 1.495 1.00 91.25 69 TYR A CA 1
ATOM 548 C C . TYR A 1 69 ? -9.605 -2.287 1.724 1.00 91.25 69 TYR A C 1
ATOM 550 O O . TYR A 1 69 ? -10.554 -2.199 2.494 1.00 91.25 69 TYR A O 1
ATOM 558 N N . SER A 1 70 ? -9.337 -3.429 1.092 1.00 90.19 70 SER A N 1
ATOM 559 C CA . SER A 1 70 ? -10.060 -4.664 1.399 1.00 90.19 70 SER A CA 1
ATOM 560 C C . SER A 1 70 ? -9.761 -5.155 2.814 1.00 90.19 70 SER A C 1
ATOM 562 O O . SER A 1 70 ? -10.614 -5.801 3.421 1.00 90.19 70 SER A O 1
ATOM 564 N N . ARG A 1 71 ? -8.551 -4.897 3.328 1.00 88.94 71 ARG A N 1
ATOM 565 C CA . ARG A 1 71 ? -8.141 -5.291 4.679 1.00 88.94 71 ARG A CA 1
ATOM 566 C C . ARG A 1 71 ? -8.539 -4.264 5.735 1.00 88.94 71 ARG A C 1
ATOM 568 O O . ARG A 1 71 ? -8.884 -4.670 6.842 1.00 88.94 71 ARG A O 1
ATOM 575 N N . PHE A 1 72 ? -8.504 -2.986 5.370 1.00 87.94 72 PHE A N 1
ATOM 576 C CA . PHE A 1 72 ? -8.817 -1.837 6.217 1.00 87.94 72 PHE A CA 1
ATOM 577 C C . PHE A 1 72 ? -9.825 -0.914 5.506 1.00 87.94 72 PHE A C 1
ATOM 579 O O . PHE A 1 72 ? -9.441 0.138 4.980 1.00 87.94 72 PHE A O 1
ATOM 586 N N . PRO A 1 73 ? -11.111 -1.305 5.416 1.00 86.06 73 PRO A N 1
ATOM 587 C CA . PRO A 1 73 ? -12.139 -0.513 4.736 1.00 86.06 73 PRO A CA 1
ATOM 588 C C . PRO A 1 73 ? -12.310 0.900 5.303 1.00 86.06 73 PRO A C 1
ATOM 590 O O . PRO A 1 73 ? -12.662 1.820 4.568 1.00 86.06 73 PRO A O 1
ATOM 593 N N . GLU A 1 74 ? -12.030 1.080 6.592 1.00 85.00 74 GLU A N 1
ATOM 594 C CA . GLU A 1 74 ? -12.111 2.349 7.310 1.00 85.00 74 GLU A CA 1
ATOM 595 C C . GLU A 1 74 ? -11.167 3.433 6.761 1.00 85.00 74 GLU A C 1
ATOM 597 O O . GLU A 1 74 ? -11.440 4.612 6.946 1.00 85.00 74 GLU A O 1
ATOM 602 N N . LEU A 1 75 ? -10.114 3.055 6.026 1.00 83.19 75 LEU A N 1
ATOM 603 C CA . LEU A 1 75 ? -9.150 3.982 5.419 1.00 83.19 75 LEU A CA 1
ATOM 604 C C . LEU A 1 75 ? -9.634 4.625 4.111 1.00 83.19 75 LEU A C 1
ATOM 606 O O . LEU A 1 75 ? -8.907 5.401 3.493 1.00 83.19 75 LEU A O 1
ATOM 610 N N . LYS A 1 76 ? -10.829 4.268 3.631 1.00 76.81 76 LYS A N 1
ATOM 611 C CA . LYS A 1 76 ? -11.371 4.744 2.349 1.00 76.81 76 LYS A CA 1
ATOM 612 C 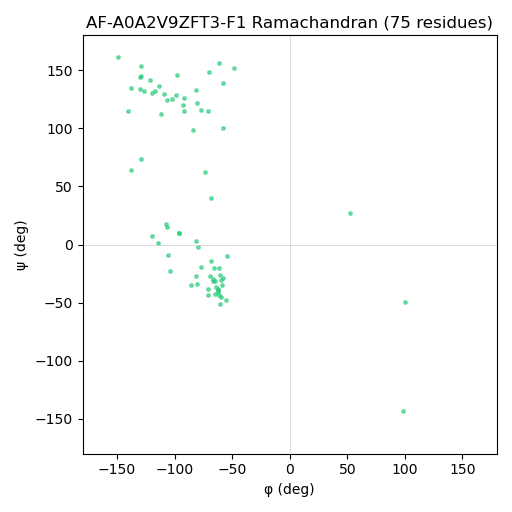C . LYS A 1 76 ? -12.013 6.142 2.438 1.00 76.81 76 LYS A C 1
ATOM 614 O O . LYS A 1 76 ? -12.583 6.596 1.445 1.00 76.81 76 LYS A O 1
ATOM 619 N N . HIS A 1 77 ? -11.961 6.788 3.603 1.00 62.81 77 HIS A N 1
ATOM 620 C CA . HIS A 1 77 ? -12.743 7.977 3.948 1.00 62.81 77 HIS A CA 1
ATOM 621 C C . HIS A 1 77 ? -11.885 9.214 4.192 1.00 62.81 77 HIS A C 1
ATOM 623 O O . HIS A 1 77 ? -10.871 9.098 4.911 1.00 62.81 77 HIS A O 1
#

Radius of gyration: 14.5 Å; Cα contacts (8 Å, |Δi|>4): 90; chains: 1; bounding box: 29×26×42 Å